Protein 4A02 (pdb70)

Nearest PDB structures (foldseek):
  4alr-assembly1_A  TM=9.970E-01  e=1.102E-35  Enterococcus faecalis
  5l2v-assembly2_B  TM=9.494E-01  e=3.443E-22  Listeria monocytogenes 10403S
  2xwx-assembly1_B  TM=9.403E-01  e=2.003E-19  Vibrio cholerae
  8gul-assembly1_B  TM=9.344E-01  e=1.783E-19  Vibrio campbellii ATCC BAA-1116
  2yox-assembly1_A  TM=9.113E-01  e=1.028E-18  Bacillus amyloliquefaciens

Foldseek 3Di:
DWAWPVVHFQLCCCAVNNPNNAPDQWCSNPCVQPLKDFPPQFDWLCQASSPDPRRNSSQQFDQPRTDAAEDAFFKDKIKMAHPDWAQFAKKWKKKFDPPDHRRGGDGCVRIDTWDIDGSVRDTDDRMDIDITGGDNVDAAWMWMWMWTGGDPDRMIHITIHIHGYD

CATH classification: 2.70.50.50

Organism: Enterococcus faecalis (strain ATCC 700802 / V583) (NCBI:txid226185)

Sequence (166 aa):
HGYVASPGSRAFFGSSAGGNLLNTNVGRAQWEEPQSIEAPKNTFITGKLASAGVSGFEPLDEQTATRWHKTNITTGPLDIITWNLTAQHRTASWDYYITKNGWNPNQPLDIKNFDKIASIDGKQEVPNKVVKQTINIPTDRKG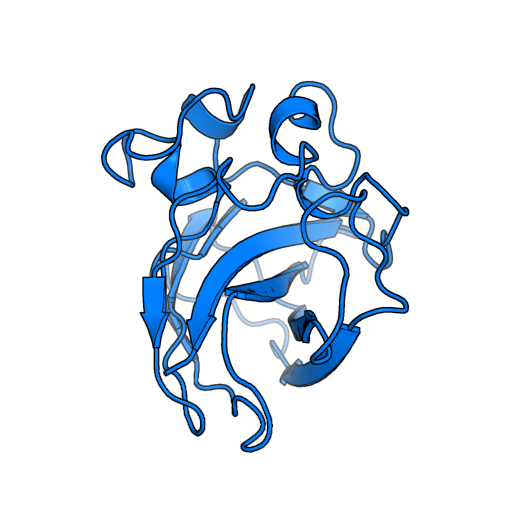YHVIYAVWGIGDTVNAFYQAIDVNIQ

InterPro domains:
  IPR004302 Cellulose/chitin-binding protein, N-terminal [PF03067] (29-191)
  IPR014756 Immunoglobulin E-set [SSF81296] (29-193)
  IPR051024 GlcNAc and Chitin Interaction and Degradation [PTHR34823] (9-193)

GO terms:
  GO:0005507 copper ion binding (F, IDA)
  GO:0008061 chitin binding (F, IDA)
  GO:0004497 monooxygenase activity (F, IDA)
  GO:0006032 chitin catabolic process (P, IDA)

Structure (mmCIF, N/CA/C/O backbone):
data_4A02
#
_entry.id   4A02
#
_cell.length_a   52.109
_cell.length_b   52.109
_cell.length_c   59.653
_cell.angle_alpha   90.00
_cell.angle_beta   90.00
_cell.angle_gamma   120.00
#
_symmetry.space_group_name_H-M   'P 32'
#
loop_
_entity.id
_entity.type
_entity.pdbx_description
1 polymer 'CHITIN BINDING PROTEIN'
2 water water
#
loop_
_atom_site.group_PDB
_atom_site.id
_atom_site.type_symbol
_atom_site.label_atom_id
_atom_site.label_alt_id
_atom_site.label_comp_id
_atom_site.label_asym_id
_atom_site.label_entity_id
_atom_site.label_seq_id
_atom_site.pdbx_PDB_ins_code
_atom_site.Cartn_x
_atom_site.Cartn_y
_atom_site.Cartn_z
_atom_site.occupancy
_atom_site.B_iso_or_equiv
_atom_site.auth_seq_id
_atom_site.auth_comp_id
_atom_site.auth_asym_id
_atom_site.auth_atom_id
_atom_site.pdbx_PDB_model_num
ATOM 1 N N . HIS A 1 1 ? -14.125 19.715 -13.355 1.00 13.97 29 HIS A N 1
ATOM 2 C CA . HIS A 1 1 ? -12.734 20.195 -13.305 1.00 12.19 29 HIS A CA 1
ATOM 3 C C . HIS A 1 1 ? -12.639 20.761 -11.930 1.00 8.52 29 HIS A C 1
ATOM 4 O O . HIS A 1 1 ? -13.653 21.077 -11.284 1.00 9.40 29 HIS A O 1
ATOM 11 N N . GLY A 1 2 ? -11.420 20.827 -11.364 1.00 7.46 30 GLY A N 1
ATOM 12 C CA . GLY A 1 2 ? -11.298 21.283 -10.017 1.00 8.05 30 GLY A CA 1
ATOM 13 C C . GLY A 1 2 ? -9.908 21.119 -9.481 1.00 6.45 30 GLY A C 1
ATOM 14 O O . GLY A 1 2 ? -9.006 20.635 -10.163 1.00 7.04 30 GLY A O 1
ATOM 15 N N . TYR A 1 3 ? -9.745 21.547 -8.227 1.00 6.56 31 TYR A N 1
ATOM 16 C CA . TYR A 1 3 ? -8.447 21.547 -7.586 1.00 6.32 31 TYR A CA 1
ATOM 17 C C . TYR A 1 3 ? -8.640 21.396 -6.083 1.00 5.94 31 TYR A C 1
ATOM 18 O O . TYR A 1 3 ? -9.747 21.594 -5.558 1.00 6.52 31 TYR A O 1
ATOM 27 N N . VAL A 1 4 ? -7.549 21.067 -5.379 1.00 5.98 32 VAL A N 1
ATOM 28 C CA . VAL A 1 4 ? -7.541 21.050 -3.935 1.00 5.82 32 VAL A CA 1
ATOM 29 C C . VAL A 1 4 ? -7.207 22.427 -3.417 1.00 5.78 32 VAL A C 1
ATOM 30 O O . VAL A 1 4 ? -6.167 23.000 -3.729 1.00 5.93 32 VAL A O 1
ATOM 34 N N . ALA A 1 5 ? -8.149 22.981 -2.626 1.00 6.01 33 ALA A N 1
ATOM 35 C CA . ALA A 1 5 ? -8.040 24.308 -2.085 1.00 6.15 33 ALA A CA 1
ATOM 36 C C . ALA A 1 5 ? -7.538 24.328 -0.638 1.00 5.89 33 ALA A C 1
ATOM 37 O O . ALA A 1 5 ? -7.023 25.358 -0.221 1.00 7.53 33 ALA A O 1
ATOM 39 N N . SER A 1 6 ? -7.652 23.238 0.094 1.00 5.84 34 SER A N 1
ATOM 40 C CA . SER A 1 6 ? -7.204 23.200 1.478 1.00 5.65 34 SER A CA 1
ATOM 41 C C . SER A 1 6 ? -6.710 21.831 1.832 1.00 5.64 34 SER A C 1
ATOM 42 O O . SER A 1 6 ? -7.485 20.861 1.712 1.00 6.46 34 SER A O 1
ATOM 45 N N . PRO A 1 7 ? -5.478 21.658 2.342 1.00 5.55 35 PRO A N 1
ATOM 46 C CA . PRO A 1 7 ? -4.375 22.631 2.184 1.00 5.38 35 PRO A CA 1
ATOM 47 C C . PRO A 1 7 ? -4.244 22.994 0.704 1.00 5.43 35 PRO A C 1
ATOM 48 O O . PRO A 1 7 ? -4.502 22.194 -0.182 1.00 6.79 35 PRO A O 1
ATOM 52 N N . GLY A 1 8 ? -3.866 24.256 0.421 1.00 5.42 36 GLY A N 1
ATOM 53 C CA . GLY A 1 8 ? -3.843 24.684 -0.944 1.00 5.56 36 GLY A CA 1
ATOM 54 C C . GLY A 1 8 ? -2.913 23.835 -1.793 1.00 5.18 36 GLY A C 1
ATOM 55 O O . GLY A 1 8 ? -1.761 23.590 -1.409 1.00 5.23 36 GLY A O 1
ATOM 56 N N . SER A 1 9 ? -3.372 23.420 -2.981 1.00 5.13 37 SER A N 1
ATOM 57 C CA . SER A 1 9 ? -2.492 22.645 -3.839 1.00 5.09 37 SER A CA 1
ATOM 58 C C . SER A 1 9 ? -1.437 23.534 -4.464 1.00 4.71 37 SER A C 1
ATOM 59 O O . SER A 1 9 ? -1.471 24.764 -4.435 1.00 5.14 37 SER A O 1
ATOM 62 N N . ARG A 1 10 ? -0.454 22.875 -5.085 1.00 4.89 38 ARG A N 1
ATOM 63 C CA . ARG A 1 10 ? 0.646 23.592 -5.714 1.00 4.79 38 ARG A CA 1
ATOM 64 C C . ARG A 1 10 ? 0.113 24.491 -6.829 1.00 4.89 38 ARG A C 1
ATOM 65 O O . ARG A 1 10 ? 0.482 25.665 -6.964 1.00 5.29 38 ARG A O 1
ATOM 73 N N . ALA A 1 11 ? -0.775 23.911 -7.650 1.00 5.07 39 ALA A N 1
ATOM 74 C CA . ALA A 1 11 ? -1.450 24.665 -8.710 1.00 5.17 39 ALA A CA 1
ATOM 75 C C . ALA A 1 11 ? -2.315 25.763 -8.144 1.00 5.24 39 ALA A C 1
ATOM 76 O O . ALA A 1 11 ? -2.299 26.914 -8.632 1.00 5.87 39 ALA A O 1
ATOM 78 N N . PHE A 1 12 ? -3.131 25.434 -7.132 1.00 5.42 40 PHE A N 1
ATOM 79 C CA . PHE A 1 12 ? -4.000 26.435 -6.507 1.00 5.81 40 PHE A CA 1
ATOM 80 C C . PHE A 1 12 ? -3.224 27.646 -6.057 1.00 5.25 40 PHE A C 1
ATOM 81 O O . PHE A 1 12 ? -3.572 28.793 -6.375 1.00 5.75 40 PHE A O 1
ATOM 89 N N . PHE A 1 13 ? -2.128 27.433 -5.301 1.00 5.44 41 PHE A N 1
ATOM 90 C CA . PHE A 1 13 ? -1.344 28.544 -4.787 1.00 5.44 41 PHE A CA 1
ATOM 91 C C . PHE A 1 13 ? -0.638 29.324 -5.890 1.00 5.63 41 PHE A C 1
ATOM 92 O O . PHE A 1 13 ? -0.239 30.465 -5.649 1.00 6.82 41 PHE A O 1
ATOM 100 N N . GLY A 1 14 ? -0.456 28.747 -7.074 1.00 5.68 42 GLY A N 1
ATOM 101 C CA . GLY A 1 14 ? 0.104 29.502 -8.183 1.00 5.85 42 GLY A CA 1
ATOM 102 C C . GLY A 1 14 ? -0.905 30.312 -8.970 1.00 6.22 42 GLY A C 1
ATOM 103 O O . GLY A 1 14 ? -0.492 30.984 -9.919 1.00 7.88 42 GLY A O 1
ATOM 104 N N . SER A 1 15 ? -2.170 30.243 -8.632 1.00 6.59 43 SER A N 1
ATOM 105 C CA . SER A 1 15 ? -3.250 30.882 -9.362 1.00 7.47 43 SER A CA 1
ATOM 106 C C . SER A 1 15 ? -3.837 32.013 -8.543 1.00 7.79 43 SER A C 1
ATOM 107 O O . SER A 1 15 ? -3.591 32.136 -7.346 1.00 7.75 43 SER A O 1
ATOM 110 N N . SER A 1 16 ? -4.716 32.800 -9.158 1.00 9.84 44 SER A N 1
ATOM 111 C CA . SER A 1 16 ? -5.408 33.848 -8.405 1.00 12.01 44 SER A CA 1
ATOM 112 C C . SER A 1 16 ? -6.285 33.229 -7.347 1.00 11.16 44 SER A C 1
ATOM 113 O O . SER A 1 16 ? -6.494 33.890 -6.309 1.00 13.25 44 SER A O 1
ATOM 116 N N . ALA A 1 17 ? -6.817 32.047 -7.537 1.00 11.50 45 ALA A N 1
ATOM 117 C CA . ALA A 1 17 ? -7.650 31.421 -6.513 1.00 12.07 45 ALA A CA 1
ATOM 118 C C . ALA A 1 17 ? -6.886 31.210 -5.221 1.00 10.30 45 ALA A C 1
ATOM 119 O O . ALA A 1 17 ? -7.491 31.179 -4.130 1.00 10.91 45 ALA A O 1
ATOM 121 N N . GLY A 1 18 ? -5.579 31.070 -5.323 1.00 9.90 46 GLY A N 1
ATOM 122 C CA . GLY A 1 18 ? -4.741 30.881 -4.200 1.00 9.86 46 GLY A CA 1
ATOM 123 C C . GLY A 1 18 ? -3.839 32.043 -3.849 1.00 9.57 46 GLY A C 1
ATOM 124 O O . GLY A 1 18 ? -2.890 31.899 -3.088 1.00 11.60 46 GLY A O 1
ATOM 125 N N . GLY A 1 19 ? -4.069 33.212 -4.393 1.00 9.48 47 GLY A N 1
ATOM 126 C CA . GLY A 1 19 ? -3.296 34.385 -4.090 1.00 10.27 47 GLY A CA 1
ATOM 127 C C . GLY A 1 19 ? -1.986 34.526 -4.774 1.00 9.07 47 GLY A C 1
ATOM 128 O O . GLY A 1 19 ? -1.195 35.376 -4.379 1.00 10.17 47 GLY A O 1
ATOM 129 N N . ASN A 1 20 ? -1.701 33.717 -5.816 1.00 8.10 48 ASN A N 1
ATOM 130 C CA . ASN A 1 20 ? -0.457 33.862 -6.544 1.00 8.00 48 ASN A CA 1
ATOM 131 C C . ASN A 1 20 ? 0.765 33.813 -5.633 1.00 7.81 48 ASN A C 1
ATOM 132 O O . ASN A 1 20 ? 1.744 34.538 -5.799 1.00 9.76 48 ASN A O 1
ATOM 137 N N . LEU A 1 21 ? 0.725 32.884 -4.662 1.00 8.25 49 LEU A N 1
ATOM 138 C CA A LEU A 1 21 ? 1.834 32.697 -3.754 0.50 9.30 49 LEU A CA 1
ATOM 139 C CA B LEU A 1 21 ? 1.770 32.604 -3.742 0.50 8.61 49 LEU A CA 1
ATOM 140 C C . LEU A 1 21 ? 2.939 31.867 -4.368 1.00 7.76 49 LEU A C 1
ATOM 141 O O . LEU A 1 21 ? 4.091 32.243 -4.268 1.00 9.99 49 LEU A O 1
ATOM 150 N N . ASN A 1 22 ? 2.633 30.733 -5.020 1.00 6.60 50 ASN A N 1
ATOM 151 C CA . ASN A 1 22 ? 3.651 30.024 -5.776 1.00 6.21 50 ASN A CA 1
ATOM 152 C C . ASN A 1 22 ? 3.946 30.786 -7.059 1.00 6.60 50 ASN A C 1
ATOM 153 O O . ASN A 1 22 ? 3.060 31.430 -7.624 1.00 8.52 50 ASN A O 1
ATOM 158 N N . THR A 1 23 ? 5.190 30.661 -7.512 1.00 6.54 51 THR A N 1
ATOM 159 C CA . THR A 1 23 ? 5.622 31.233 -8.774 1.00 6.55 51 THR A CA 1
ATOM 160 C C . THR A 1 23 ? 5.877 30.157 -9.812 1.00 6.09 51 THR A C 1
ATOM 161 O O . THR A 1 23 ? 6.152 28.993 -9.502 1.00 7.10 51 THR A O 1
ATOM 165 N N . ASN A 1 24 ? 5.779 30.579 -11.058 1.00 5.81 52 ASN A N 1
ATOM 166 C CA . ASN A 1 24 ? 6.037 29.751 -12.243 1.00 5.51 52 ASN A CA 1
ATOM 167 C C . ASN A 1 24 ? 5.446 28.358 -12.136 1.00 5.51 52 ASN A C 1
ATOM 168 O O . ASN A 1 24 ? 6.139 27.339 -12.019 1.00 5.96 52 ASN A O 1
ATOM 173 N N . VAL A 1 25 ? 4.113 28.292 -12.272 1.00 5.87 53 VAL A N 1
ATOM 174 C CA . VAL A 1 25 ? 3.377 27.047 -12.307 1.00 6.00 53 VAL A CA 1
ATOM 175 C C . VAL A 1 25 ? 2.819 26.786 -13.735 1.00 5.86 53 VAL A C 1
ATOM 176 O O . VAL A 1 25 ? 1.912 25.964 -13.930 1.00 6.10 53 VAL A O 1
ATOM 180 N N . GLY A 1 26 ? 3.395 27.435 -14.749 1.00 6.01 54 GLY A N 1
ATOM 181 C CA . GLY A 1 26 ? 2.910 27.266 -16.094 1.00 6.23 54 GLY A CA 1
ATOM 182 C C . GLY A 1 26 ? 1.447 27.617 -16.198 1.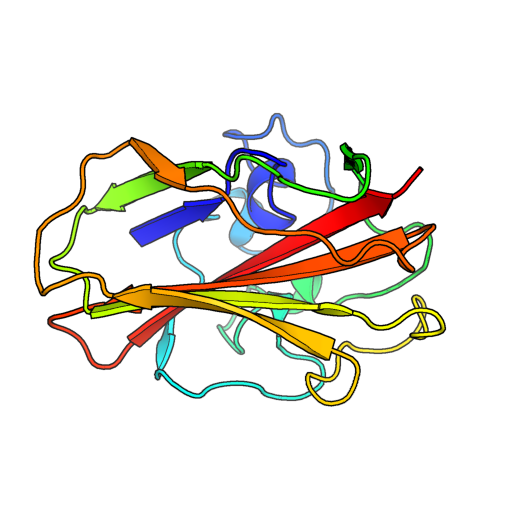00 5.81 54 GLY A C 1
ATOM 183 O O . GLY A 1 26 ? 0.963 28.576 -15.613 1.00 6.14 54 GLY A O 1
ATOM 184 N N . ARG A 1 27 ? 0.722 26.802 -16.982 1.00 6.20 55 ARG A N 1
ATOM 185 C CA . ARG A 1 27 ? -0.698 27.050 -17.225 1.00 6.42 55 ARG A CA 1
ATOM 186 C C . ARG A 1 27 ? -1.520 27.101 -15.955 1.00 6.14 55 ARG A C 1
ATOM 187 O O . ARG A 1 27 ? -2.604 27.680 -15.984 1.00 6.44 55 ARG A O 1
ATOM 195 N N . ALA A 1 28 ? -1.052 26.490 -14.860 1.00 5.85 56 ALA A N 1
ATOM 196 C CA . ALA A 1 28 ? -1.846 26.500 -13.633 1.00 5.85 56 ALA A CA 1
ATOM 197 C C . ALA A 1 28 ? -2.050 27.866 -13.053 1.00 5.81 56 ALA A C 1
ATOM 198 O O . ALA A 1 28 ? -2.909 28.050 -12.196 1.00 6.53 56 ALA A O 1
ATOM 200 N N . GLN A 1 29 ? -1.267 28.876 -13.503 1.00 5.50 57 GLN A N 1
ATOM 201 C CA . GLN A 1 29 ? -1.508 30.216 -13.011 1.00 5.66 57 GLN A CA 1
ATOM 202 C C . GLN A 1 29 ? -2.865 30.704 -13.430 1.00 6.10 57 GLN A C 1
ATOM 203 O O . GLN A 1 29 ? -3.490 31.517 -12.706 1.00 7.01 57 GLN A O 1
ATOM 209 N N . TRP A 1 30 ? -3.354 30.241 -14.575 1.00 5.96 58 TRP A N 1
ATOM 210 C CA . TRP A 1 30 ? -4.615 30.634 -15.142 1.00 6.67 58 TRP A CA 1
ATOM 211 C C . TRP A 1 30 ? -5.668 29.533 -15.089 1.00 6.73 58 TRP A C 1
ATOM 212 O O . TRP A 1 30 ? -6.864 29.864 -15.114 1.00 8.87 58 TRP A O 1
ATOM 223 N N . GLU A 1 31 ? -5.250 28.270 -15.055 1.00 6.44 59 GLU A N 1
ATOM 224 C CA A GLU A 1 31 ? -6.219 27.163 -15.107 0.50 7.01 59 GLU A CA 1
ATOM 225 C CA B GLU A 1 31 ? -6.046 27.067 -15.297 0.50 7.15 59 GLU A CA 1
ATOM 226 C C . GLU A 1 31 ? -5.754 26.041 -14.180 1.00 6.14 59 GLU A C 1
ATOM 227 O O . GLU A 1 31 ? -5.459 24.907 -14.553 1.00 6.82 59 GLU A O 1
ATOM 238 N N . PRO A 1 32 ? -5.770 26.344 -12.879 1.00 6.13 60 PRO A N 1
ATOM 239 C CA . PRO A 1 32 ? -5.385 25.333 -11.886 1.00 6.45 60 PRO A CA 1
ATOM 240 C C . PRO A 1 32 ? -6.325 24.123 -11.853 1.00 6.04 60 PRO A C 1
ATOM 241 O O . PRO A 1 32 ? -5.937 23.070 -11.332 1.00 6.81 60 PRO A O 1
ATOM 245 N N . GLN A 1 33 ? -7.528 24.297 -12.400 1.00 6.32 61 GLN A N 1
ATOM 246 C CA . GLN A 1 33 ? -8.555 23.273 -12.424 1.00 6.96 61 GLN A CA 1
ATOM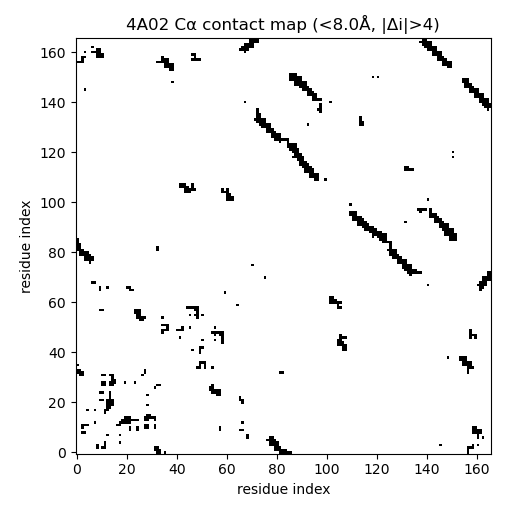 247 C C . GLN A 1 33 ? -8.396 22.255 -13.543 1.00 6.97 61 GLN A C 1
ATOM 248 O O . GLN A 1 33 ? -9.205 21.309 -13.629 1.00 8.50 61 GLN A O 1
ATOM 254 N N . SER A 1 34 ? -7.409 22.429 -14.428 1.00 6.69 62 SER A N 1
ATOM 255 C CA . SER A 1 34 ? -7.356 21.694 -15.692 1.00 7.22 62 SER A CA 1
ATOM 256 C C . SER A 1 34 ? -6.274 20.642 -15.783 1.00 6.91 62 SER A C 1
ATOM 257 O O . SER A 1 34 ? -5.836 20.295 -16.892 1.00 8.22 62 SER A O 1
ATOM 260 N N . ILE A 1 35 ? -5.856 20.080 -14.646 1.00 6.45 63 ILE A N 1
ATOM 261 C CA . ILE A 1 35 ? -4.791 19.096 -14.637 1.00 6.36 63 ILE A CA 1
ATOM 262 C C . ILE A 1 35 ? -5.435 17.699 -14.771 1.00 6.67 63 ILE A C 1
ATOM 263 O O . ILE A 1 35 ? -5.593 16.928 -13.834 1.00 7.78 63 ILE A O 1
ATOM 268 N N . GLU A 1 36 ? -5.839 17.428 -16.017 1.00 7.62 64 GLU A N 1
ATOM 269 C CA . GLU A 1 36 ? -6.696 16.319 -16.411 1.00 8.39 64 GLU A CA 1
ATOM 270 C C . GLU A 1 36 ? -5.880 15.302 -17.237 1.00 8.27 64 GLU A C 1
ATOM 271 O O . GLU A 1 36 ? -5.316 15.697 -18.273 1.00 9.65 64 GLU A O 1
ATOM 277 N N . ALA A 1 37 ? -5.887 14.038 -16.857 1.00 7.88 65 ALA A N 1
ATOM 278 C CA . ALA A 1 37 ? -5.195 12.993 -17.604 1.00 8.21 65 ALA A CA 1
ATOM 279 C C . ALA A 1 37 ? -5.924 11.705 -17.427 1.00 7.86 65 ALA A C 1
ATOM 280 O O . ALA A 1 37 ? -6.763 11.576 -16.508 1.00 7.93 65 ALA A O 1
ATOM 282 N N . PRO A 1 38 ? -5.641 10.682 -18.233 1.00 8.45 66 PRO A N 1
ATOM 283 C CA . PRO A 1 38 ? -6.325 9.414 -18.046 1.00 8.74 66 PRO A CA 1
ATOM 284 C C . PRO A 1 38 ? -6.139 8.890 -16.614 1.00 7.75 66 PRO A C 1
ATOM 285 O O . PRO A 1 38 ? -5.102 9.107 -15.991 1.00 8.13 66 PRO A O 1
ATOM 289 N N . LYS A 1 39 ? -7.112 8.146 -16.126 1.00 8.04 67 LYS A N 1
ATOM 290 C CA . LYS A 1 39 ? -6.893 7.385 -14.897 1.00 7.86 67 LYS A CA 1
ATOM 291 C C . LYS A 1 39 ? -5.654 6.522 -15.079 1.00 9.10 67 LYS A C 1
ATOM 292 O O . LYS A 1 39 ? -5.299 6.082 -16.153 1.00 10.35 67 LYS A O 1
ATOM 298 N N . ASN A 1 40 ? -4.995 6.275 -13.920 1.00 9.68 68 ASN A N 1
ATOM 299 C CA . ASN A 1 40 ? -3.788 5.465 -13.893 1.00 11.40 68 ASN A CA 1
ATOM 300 C C . ASN A 1 40 ? -2.628 6.075 -14.653 1.00 10.77 68 ASN A C 1
ATOM 301 O O . ASN A 1 40 ? -1.834 5.351 -15.227 1.00 15.66 68 ASN A O 1
ATOM 306 N N . THR A 1 41 ? -2.508 7.391 -14.604 1.00 9.14 69 THR A N 1
ATOM 307 C CA . THR A 1 41 ? -1.350 8.095 -15.128 1.00 9.14 69 THR A CA 1
ATOM 308 C C . THR A 1 41 ? -0.497 8.460 -13.935 1.00 8.49 69 THR A C 1
ATOM 309 O O . THR A 1 41 ? -0.908 9.285 -13.117 1.00 9.25 69 THR A O 1
ATOM 313 N N . PHE A 1 42 ? 0.677 7.843 -13.816 1.00 8.40 70 PHE A N 1
ATOM 314 C CA . PHE A 1 42 ? 1.594 8.108 -12.718 1.00 8.50 70 PHE A CA 1
ATOM 315 C C . PHE A 1 42 ? 3.026 8.126 -13.282 1.00 8.27 70 PHE A C 1
ATOM 316 O O . PHE A 1 42 ? 3.853 7.311 -12.903 1.00 10.18 70 PHE A O 1
ATOM 324 N N . ILE A 1 43 ? 3.292 9.077 -14.163 1.00 8.52 71 ILE A N 1
ATOM 325 C CA . ILE A 1 43 ? 4.534 9.103 -14.908 1.00 9.16 71 ILE A CA 1
ATOM 326 C C . ILE A 1 43 ? 5.603 9.820 -14.078 1.00 8.37 71 ILE A C 1
ATOM 327 O O . ILE A 1 43 ? 5.409 10.943 -13.623 1.00 8.47 71 ILE A O 1
ATOM 332 N N . THR A 1 44 ? 6.729 9.137 -13.882 1.00 9.14 72 THR A N 1
ATOM 333 C CA . THR A 1 44 ? 7.793 9.721 -13.072 1.00 9.29 72 THR A CA 1
ATOM 334 C C . THR A 1 44 ? 8.235 11.040 -13.655 1.00 8.57 72 THR A C 1
ATOM 335 O O . THR A 1 44 ? 8.440 11.193 -14.860 1.00 9.39 72 THR A O 1
ATOM 339 N N . GLY A 1 45 ? 8.326 12.050 -12.766 1.00 9.03 73 GLY A N 1
ATOM 340 C CA . GLY A 1 45 ? 8.667 13.379 -13.153 1.00 9.44 73 GLY A CA 1
ATOM 341 C C . GLY A 1 45 ? 7.577 14.194 -13.768 1.00 9.48 73 GLY A C 1
ATOM 342 O O . GLY A 1 45 ? 7.809 15.347 -14.145 1.00 11.20 73 GLY A O 1
ATOM 343 N N . LYS A 1 46 ? 6.388 13.604 -13.852 1.00 8.42 74 LYS A N 1
ATOM 344 C CA . LYS A 1 46 ? 5.241 14.236 -14.456 1.00 8.30 74 LYS A CA 1
ATOM 345 C C . LYS A 1 46 ? 3.999 14.067 -13.600 1.00 7.67 74 LYS A C 1
ATOM 346 O O . LYS A 1 46 ? 2.882 14.100 -14.079 1.00 8.35 74 LYS A O 1
ATOM 352 N N . LEU A 1 47 ? 4.196 13.865 -12.283 1.00 7.31 75 LEU A N 1
ATOM 353 C CA . LEU A 1 47 ? 3.018 13.720 -11.397 1.00 6.95 75 LEU A CA 1
ATOM 354 C C . LEU A 1 47 ? 2.319 15.051 -11.239 1.00 6.32 75 LEU A C 1
ATOM 355 O O . LEU A 1 47 ? 1.091 15.165 -11.364 1.00 6.62 75 LEU A O 1
ATOM 360 N N . ALA A 1 48 ? 3.051 16.116 -10.904 1.00 6.32 76 ALA A N 1
ATOM 361 C CA . ALA A 1 48 ? 2.379 17.395 -10.604 1.00 6.27 76 ALA A CA 1
ATOM 362 C C . ALA A 1 48 ? 1.679 17.979 -11.824 1.00 6.07 76 ALA A C 1
ATOM 363 O O . ALA A 1 48 ? 0.645 18.636 -11.673 1.00 6.50 76 ALA A O 1
ATOM 365 N N . SER A 1 49 ? 2.207 17.756 -13.039 1.00 6.33 77 SER A N 1
ATOM 366 C CA . SER A 1 49 ? 1.576 18.250 -14.232 1.00 6.58 77 SER A CA 1
ATOM 367 C C . SER A 1 49 ? 0.625 17.224 -14.906 1.00 6.76 77 SER A C 1
ATOM 368 O O . SER A 1 49 ? -0.046 17.592 -15.855 1.00 7.38 77 SER A O 1
ATOM 371 N N . ALA A 1 50 ? 0.657 15.995 -14.428 1.00 7.08 78 ALA A N 1
ATOM 372 C CA . ALA A 1 50 ? -0.054 14.853 -15.017 1.00 7.83 78 ALA A CA 1
ATOM 373 C C . ALA A 1 50 ? 0.275 14.678 -16.488 1.00 8.43 78 ALA A C 1
ATOM 374 O O . ALA A 1 50 ? -0.486 14.080 -17.230 1.00 10.34 78 ALA A O 1
ATOM 376 N N . GLY A 1 51 ? 1.426 15.135 -16.928 1.00 9.47 79 GLY A N 1
ATOM 377 C CA . GLY A 1 51 ? 1.830 15.082 -18.315 1.00 11.52 79 GLY A CA 1
ATOM 378 C C . GLY A 1 51 ? 1.114 16.042 -19.229 1.00 10.65 79 GLY A C 1
ATOM 379 O O . GLY A 1 51 ? 1.296 15.918 -20.448 1.00 13.41 79 GLY A O 1
ATOM 380 N N . VAL A 1 52 ? 0.339 16.968 -18.714 1.00 9.75 80 VAL A N 1
ATOM 381 C CA . VAL A 1 52 ? -0.464 17.862 -19.533 1.00 9.73 80 VAL A CA 1
ATOM 382 C C . VAL A 1 52 ? 0.451 18.963 -20.094 1.00 10.30 80 VAL A C 1
ATOM 383 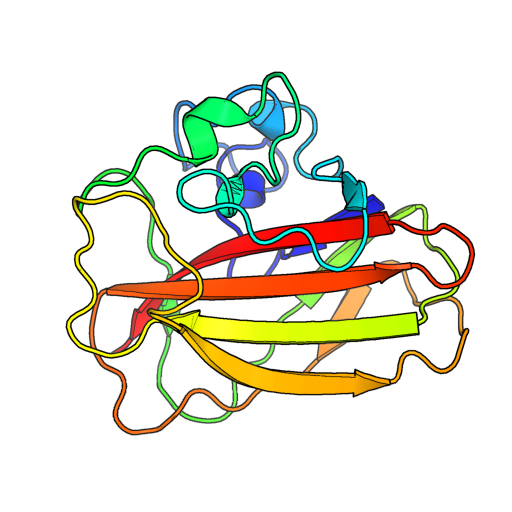O O . VAL A 1 52 ? 1.199 19.619 -19.361 1.00 10.05 80 VAL A O 1
ATOM 387 N N . SER A 1 53 ? 0.315 19.222 -21.400 1.00 11.43 81 SER A N 1
ATOM 388 C CA . SER A 1 53 ? 1.139 20.220 -22.035 1.00 11.56 81 SER A CA 1
ATOM 389 C C . SER A 1 53 ? 0.914 21.578 -21.412 1.00 10.25 81 SER A C 1
ATOM 390 O O . SER A 1 53 ? -0.215 22.014 -21.230 1.00 11.70 81 SER A O 1
ATOM 393 N N . GLY A 1 54 ? 2.014 22.276 -21.097 1.00 9.70 82 GLY A N 1
ATOM 394 C CA . GLY A 1 54 ? 1.972 23.581 -20.552 1.00 8.82 82 GLY A CA 1
ATOM 395 C C . GLY A 1 54 ? 1.980 23.672 -19.024 1.00 7.44 82 GLY A C 1
ATOM 396 O O . GLY A 1 54 ? 2.111 24.785 -18.491 1.00 7.75 82 GLY A O 1
ATOM 397 N N . PHE A 1 55 ? 1.819 22.524 -18.378 1.00 7.41 83 PHE A N 1
ATOM 398 C CA . PHE A 1 55 ? 1.872 22.457 -16.920 1.00 6.91 83 PHE A CA 1
ATOM 399 C C . PHE A 1 55 ? 3.215 21.953 -16.397 1.00 6.92 83 PHE A C 1
ATOM 400 O O . PHE A 1 55 ? 3.382 21.807 -15.199 1.00 7.17 83 PHE A O 1
ATOM 408 N N . GLU A 1 56 ? 4.193 21.746 -17.304 1.00 7.22 84 GLU A N 1
ATOM 409 C CA . GLU A 1 56 ? 5.475 21.186 -16.895 1.00 7.68 84 GLU A CA 1
ATOM 410 C C . GLU A 1 56 ? 6.187 21.976 -15.807 1.00 6.52 84 GLU A C 1
ATOM 411 O O . GLU A 1 56 ? 6.914 21.330 -15.040 1.00 7.01 84 GLU A O 1
ATOM 417 N N . PRO A 1 57 ? 6.072 23.297 -15.663 1.00 6.48 85 PRO A N 1
ATOM 418 C CA . PRO A 1 57 ? 6.792 23.958 -14.542 1.00 6.13 85 PRO A CA 1
ATOM 419 C C . PRO A 1 57 ? 6.401 23.391 -13.195 1.00 5.78 85 PRO A C 1
ATOM 420 O O . PRO A 1 57 ? 7.220 23.417 -12.259 1.00 6.27 85 PRO A O 1
ATOM 424 N N . LEU A 1 58 ? 5.178 22.874 -13.045 1.00 5.86 86 LEU A N 1
ATOM 425 C CA . LEU A 1 58 ? 4.774 22.232 -11.796 1.00 6.10 86 LEU A CA 1
ATOM 426 C C . LEU A 1 58 ? 5.648 21.045 -11.435 1.00 6.21 86 LEU A C 1
ATOM 427 O O . LEU A 1 58 ? 5.703 20.665 -10.265 1.00 6.68 86 LEU A O 1
ATOM 432 N N . ASP A 1 59 ? 6.273 20.387 -12.429 1.00 6.26 87 ASP A N 1
ATOM 433 C CA . ASP A 1 59 ? 7.088 19.237 -12.160 1.00 6.53 87 ASP A CA 1
ATOM 434 C C . ASP A 1 59 ? 8.456 19.604 -11.637 1.00 6.33 87 ASP A C 1
ATOM 435 O O . ASP A 1 59 ? 9.212 18.695 -11.234 1.00 7.75 87 ASP A O 1
ATOM 440 N N . GLU A 1 60 ? 8.808 20.872 -11.612 1.00 6.28 88 GLU A N 1
ATOM 441 C CA . GLU A 1 60 ? 10.076 21.260 -11.015 1.00 5.91 88 GLU A CA 1
ATOM 442 C C . GLU A 1 60 ? 10.040 20.866 -9.537 1.00 5.74 88 GLU A C 1
ATOM 443 O O . GLU A 1 60 ? 8.997 20.812 -8.905 1.00 6.11 88 GLU A O 1
ATOM 449 N N . GLN A 1 61 ? 11.222 20.556 -8.996 1.00 6.61 89 GLN A N 1
ATOM 450 C CA . GLN A 1 61 ? 11.271 20.010 -7.640 1.00 6.31 89 GLN A CA 1
ATOM 451 C C . GLN A 1 61 ? 12.616 20.343 -7.002 1.00 6.65 89 GLN A C 1
ATOM 452 O O . GLN A 1 61 ? 13.656 19.799 -7.381 1.00 7.38 89 GLN A O 1
ATOM 458 N N . THR A 1 62 ? 12.571 21.274 -6.058 1.00 6.62 90 THR A N 1
ATOM 459 C CA . THR A 1 62 ? 13.689 21.582 -5.182 1.00 7.25 90 THR A CA 1
ATOM 460 C C . THR A 1 62 ? 13.119 21.738 -3.786 1.00 7.30 90 THR A C 1
ATOM 461 O O . THR A 1 62 ? 11.915 21.910 -3.601 1.00 7.41 90 THR A O 1
ATOM 465 N N . ALA A 1 63 ? 14.012 21.760 -2.792 1.00 7.91 91 ALA A N 1
ATOM 466 C CA . ALA A 1 63 ? 13.549 21.935 -1.423 1.00 8.41 91 ALA A CA 1
ATOM 467 C C . ALA A 1 63 ? 12.937 23.285 -1.158 1.00 7.82 91 ALA A C 1
ATOM 468 O O . ALA A 1 63 ? 12.179 23.422 -0.173 1.00 9.19 91 ALA A O 1
ATOM 470 N N . THR A 1 64 ? 13.207 24.286 -1.938 1.00 7.97 92 THR A N 1
ATOM 471 C CA . THR A 1 64 ? 12.736 25.642 -1.731 1.00 8.45 92 THR A CA 1
ATOM 472 C C . THR A 1 64 ? 11.772 26.134 -2.822 1.00 7.65 92 THR A C 1
ATOM 473 O O . THR A 1 64 ? 11.305 27.275 -2.732 1.00 10.26 92 THR A O 1
ATOM 477 N N . ARG A 1 65 ? 11.440 25.327 -3.814 1.00 6.80 93 ARG A N 1
ATOM 478 C CA . ARG A 1 65 ? 10.683 25.795 -4.948 1.00 6.77 93 ARG A CA 1
ATOM 479 C C . ARG A 1 65 ? 9.254 26.212 -4.600 1.00 6.40 93 ARG A C 1
ATOM 480 O O . ARG A 1 65 ? 8.712 27.112 -5.230 1.00 8.45 93 ARG A O 1
ATOM 488 N N . TRP A 1 66 ? 8.620 25.485 -3.677 1.00 5.84 94 TRP A N 1
ATOM 489 C CA . TRP A 1 66 ? 7.192 25.555 -3.477 1.00 5.55 94 TRP A CA 1
ATOM 490 C C . TRP A 1 66 ? 6.844 25.931 -2.053 1.00 5.58 94 TRP A C 1
ATOM 491 O O . TRP A 1 66 ? 7.524 25.565 -1.088 1.00 6.48 94 TRP A O 1
ATOM 502 N N . HIS A 1 67 ? 5.707 26.642 -1.893 1.00 5.90 95 HIS A N 1
ATOM 503 C CA . HIS A 1 67 ? 5.193 26.974 -0.573 1.00 5.71 95 HIS A CA 1
ATOM 504 C C . HIS A 1 67 ? 4.563 25.727 0.073 1.00 5.76 95 HIS A C 1
ATOM 505 O O . HIS A 1 67 ? 3.823 24.990 -0.566 1.00 7.19 95 HIS A O 1
ATOM 512 N N . LYS A 1 68 ? 4.867 25.526 1.346 1.00 5.39 96 LYS A N 1
ATOM 513 C CA . LYS A 1 68 ? 4.512 24.289 2.040 1.00 5.40 96 LYS A CA 1
ATOM 514 C C . LYS A 1 68 ? 3.610 24.613 3.232 1.00 5.46 96 LYS A C 1
ATOM 515 O O . LYS A 1 68 ? 4.053 25.262 4.191 1.00 6.94 96 LYS A O 1
ATOM 521 N N . THR A 1 69 ? 2.362 24.172 3.203 1.00 5.31 97 THR A N 1
ATOM 522 C CA . THR A 1 69 ? 1.438 24.422 4.320 1.00 5.15 97 THR A CA 1
ATOM 523 C C . THR A 1 69 ? 1.838 23.579 5.515 1.00 5.16 97 THR A C 1
ATOM 524 O O . THR A 1 69 ? 1.998 22.362 5.403 1.00 5.53 97 THR A O 1
ATOM 528 N N . ASN A 1 70 ? 1.906 24.203 6.693 1.00 5.39 98 ASN A N 1
ATOM 529 C CA . ASN A 1 70 ? 2.150 23.451 7.918 1.00 5.67 98 ASN A CA 1
ATOM 530 C C . ASN A 1 70 ? 0.922 22.650 8.304 1.00 5.61 98 ASN A C 1
ATOM 531 O O . ASN A 1 70 ? -0.182 23.185 8.385 1.00 6.29 98 ASN A O 1
ATOM 536 N N . ILE A 1 71 ? 1.127 21.364 8.581 1.00 5.77 99 ILE A N 1
ATOM 537 C CA . ILE A 1 71 ? 0.084 20.474 9.073 1.00 5.99 99 ILE A CA 1
ATOM 538 C C . ILE A 1 71 ? 0.696 19.584 10.162 1.00 6.39 99 ILE A C 1
ATOM 539 O O . ILE A 1 71 ? 1.893 19.507 10.323 1.00 6.98 99 ILE A O 1
ATOM 544 N N . THR A 1 72 ? -0.188 18.882 10.878 1.00 7.30 100 THR A N 1
ATOM 545 C CA . THR A 1 72 ? 0.233 17.819 11.792 1.00 8.05 100 THR A CA 1
ATOM 546 C C . THR A 1 72 ? -0.076 16.477 11.160 1.00 7.97 100 THR A C 1
ATOM 547 O O . THR A 1 72 ? -0.684 16.375 10.088 1.00 9.41 100 THR A O 1
ATOM 551 N N . THR A 1 73 ? 0.370 15.396 11.807 1.00 8.01 101 THR A N 1
ATOM 552 C CA . THR A 1 73 ? -0.066 14.065 11.436 1.00 8.06 101 THR A CA 1
ATOM 553 C C . THR A 1 73 ? -1.468 13.823 11.972 1.00 8.06 101 THR A C 1
ATOM 554 O O . THR A 1 73 ? -2.097 14.681 12.623 1.00 9.37 101 THR A O 1
ATOM 558 N N . GLY A 1 74 ? -2.022 12.640 11.678 1.00 8.08 102 GLY A N 1
ATOM 559 C CA . GLY A 1 74 ? -3.371 12.336 12.053 1.00 8.57 102 GLY A CA 1
ATOM 560 C C . GLY A 1 74 ? -4.379 12.832 11.047 1.00 7.96 102 GLY A C 1
ATOM 561 O O . GLY A 1 74 ? -4.033 13.186 9.913 1.00 8.23 102 GLY A O 1
ATOM 562 N N . PRO A 1 75 ? -5.649 12.866 11.427 1.00 8.50 103 PRO A N 1
ATOM 563 C CA . PRO A 1 75 ? -6.692 13.265 10.487 1.00 8.73 103 PRO A CA 1
ATOM 564 C C . PRO A 1 75 ? -6.479 14.656 9.949 1.00 8.14 103 PRO A C 1
ATOM 565 O O . PRO A 1 75 ? -6.230 15.594 10.696 1.00 10.08 103 PRO A O 1
ATOM 569 N N . LEU A 1 76 ? -6.602 14.785 8.629 1.00 7.46 104 LEU A N 1
ATOM 570 C CA . LEU A 1 76 ? -6.449 16.053 7.913 1.00 7.09 104 LEU A CA 1
ATOM 571 C C . LEU A 1 76 ? -7.716 16.253 7.086 1.00 7.11 104 LEU A C 1
ATOM 572 O O . LEU A 1 76 ? -8.081 15.390 6.272 1.00 7.54 104 LEU A O 1
ATOM 577 N N . ASP A 1 77 ? -8.373 17.405 7.257 1.00 7.02 105 ASP A N 1
ATOM 578 C CA . ASP A 1 77 ? -9.493 17.760 6.420 1.00 7.03 105 ASP A CA 1
ATOM 579 C C . ASP A 1 77 ? -8.948 18.362 5.118 1.00 6.83 105 ASP A C 1
ATOM 580 O O . ASP A 1 77 ? -8.191 19.333 5.151 1.00 7.56 105 ASP A O 1
ATOM 585 N N A ILE A 1 78 ? -9.340 17.775 4.014 0.50 7.22 106 ILE A N 1
ATOM 586 N N B ILE A 1 78 ? -9.375 17.767 4.016 0.50 7.87 106 ILE A N 1
ATOM 587 C CA A ILE A 1 78 ? -8.815 18.181 2.699 0.50 6.48 106 ILE A CA 1
ATOM 588 C CA B ILE A 1 78 ? -9.141 18.145 2.651 0.50 8.00 106 ILE A CA 1
ATOM 589 C C A ILE A 1 78 ? -10.024 18.541 1.816 0.50 6.84 106 ILE A C 1
ATOM 590 C C B ILE A 1 78 ? -10.401 18.756 2.041 0.50 7.75 106 ILE A C 1
ATOM 591 O O A ILE A 1 78 ? -10.953 17.714 1.769 0.50 7.23 106 ILE A O 1
ATOM 592 O O B ILE A 1 78 ? -11.522 18.350 2.218 0.50 9.53 106 ILE A O 1
ATOM 601 N N . THR A 1 79 ? -10.088 19.784 1.253 1.00 7.55 107 THR A N 1
ATOM 602 C CA . THR A 1 79 ? -11.218 20.367 0.538 1.00 7.72 107 THR A CA 1
ATOM 603 C C . THR A 1 79 ? -10.876 20.593 -0.921 1.00 6.75 107 THR A C 1
ATOM 604 O O . THR A 1 79 ? -9.860 21.251 -1.213 1.00 7.05 107 THR A O 1
ATOM 608 N N . TRP A 1 80 ? -11.722 20.095 -1.796 1.00 6.83 108 TRP A N 1
ATOM 609 C CA . TRP A 1 80 ? -11.693 20.406 -3.217 1.00 6.82 108 TRP A CA 1
ATOM 610 C C . TRP A 1 80 ? -12.662 21.547 -3.531 1.00 6.67 108 TRP A C 1
ATOM 611 O O . TRP A 1 80 ? -13.718 21.670 -2.912 1.00 7.83 108 TRP A O 1
ATOM 622 N N . ASN A 1 81 ? -12.316 22.346 -4.543 1.00 6.93 109 ASN A N 1
ATOM 623 C CA . ASN A 1 81 ? -13.239 23.271 -5.157 1.00 7.51 109 ASN A CA 1
ATOM 624 C C . ASN A 1 81 ? -13.367 22.870 -6.621 1.00 8.02 109 ASN A C 1
ATOM 625 O O . ASN A 1 81 ? -12.357 22.748 -7.322 1.00 8.69 109 ASN A O 1
ATOM 630 N N . LEU A 1 82 ? -14.608 22.630 -7.048 1.00 9.12 110 LEU A N 1
ATOM 631 C CA . LEU A 1 82 ? -14.876 22.125 -8.391 1.00 9.31 110 LEU A CA 1
ATOM 632 C C . LEU A 1 82 ? -15.460 23.209 -9.227 1.00 10.92 110 LEU A C 1
ATOM 633 O O . LEU A 1 82 ? -16.445 23.829 -8.793 1.00 13.55 110 LEU A O 1
ATOM 638 N N . THR A 1 83 ? -14.869 23.396 -10.391 1.00 13.30 111 THR A N 1
ATOM 639 C CA . THR A 1 83 ? -15.340 24.358 -11.335 1.00 14.20 111 THR A CA 1
ATOM 640 C C . THR A 1 83 ? -16.398 23.710 -12.229 1.00 15.63 111 THR A C 1
ATOM 641 O O . THR A 1 83 ? -17.212 24.468 -12.756 1.00 18.10 111 THR A O 1
ATOM 645 N N . ALA A 1 84 ? -16.365 22.364 -12.447 1.00 13.93 112 ALA A N 1
ATOM 646 C CA . ALA A 1 84 ? -17.409 21.676 -13.151 1.00 16.36 112 ALA A CA 1
ATOM 647 C C . ALA A 1 84 ? -17.675 20.386 -12.353 1.00 15.47 112 ALA A C 1
ATOM 648 O O . ALA A 1 84 ? -16.777 19.555 -12.260 1.00 18.31 112 ALA A O 1
ATOM 650 N N . GLN A 1 85 ? -18.873 20.265 -11.835 1.00 15.34 113 GLN A N 1
ATOM 651 C CA . GLN A 1 85 ? -19.171 19.114 -10.980 1.00 16.26 113 GLN A CA 1
ATOM 652 C C . GLN A 1 85 ? -19.461 17.923 -11.941 1.00 18.17 113 GLN A C 1
ATOM 653 O O . GLN A 1 85 ? -20.265 18.052 -12.795 1.00 26.42 113 GLN A O 1
ATOM 659 N N . HIS A 1 86 ? -18.792 16.830 -11.831 1.00 17.83 114 HIS A N 1
ATOM 660 C CA . HIS A 1 86 ? -19.106 15.587 -12.541 1.00 16.29 114 HIS A CA 1
ATOM 661 C C . HIS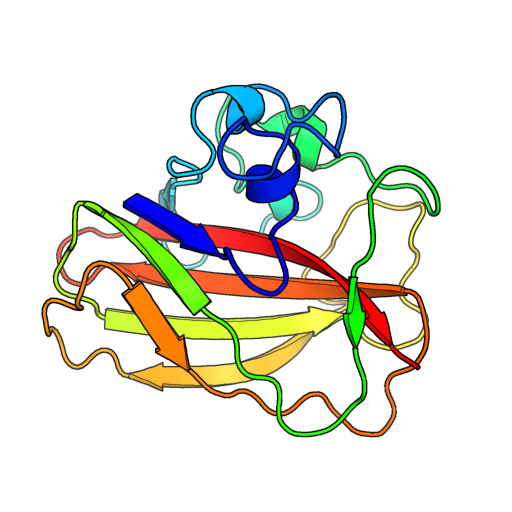 A 1 86 ? -19.439 14.486 -11.584 1.00 14.45 114 HIS A C 1
ATOM 662 O O . HIS A 1 86 ? -18.885 14.491 -10.507 1.00 15.36 114 HIS A O 1
ATOM 669 N N . ARG A 1 87 ? -20.284 13.576 -12.066 1.00 14.54 115 ARG A N 1
ATOM 670 C CA . ARG A 1 87 ? -20.433 12.299 -11.375 1.00 15.75 115 ARG A CA 1
ATOM 671 C C . ARG A 1 87 ? -19.016 11.786 -11.123 1.00 12.62 115 ARG A C 1
ATOM 672 O O . ARG A 1 87 ? -18.178 11.912 -12.024 1.00 13.03 115 ARG A O 1
ATOM 680 N N . THR A 1 88 ? -18.831 11.267 -9.925 1.00 12.34 116 THR A N 1
ATOM 681 C CA . THR A 1 88 ? -17.511 10.891 -9.455 1.00 10.81 116 THR A CA 1
ATOM 682 C C . THR A 1 88 ? -17.383 9.389 -9.185 1.00 9.96 116 THR A C 1
ATOM 683 O O . THR A 1 88 ? -18.229 8.801 -8.511 1.00 12.10 116 THR A O 1
ATOM 687 N N . ALA A 1 89 ? -16.300 8.798 -9.678 1.00 9.23 117 ALA A N 1
ATOM 688 C CA . ALA A 1 89 ? -15.952 7.406 -9.385 1.00 9.50 117 ALA A CA 1
ATOM 689 C C . ALA A 1 89 ? -15.201 7.272 -8.071 1.00 9.53 117 ALA A C 1
ATOM 690 O O . ALA A 1 89 ? -15.494 6.341 -7.307 1.00 11.75 117 ALA A O 1
ATOM 692 N N . SER A 1 90 ? -14.232 8.127 -7.780 1.00 9.07 118 SER A N 1
ATOM 693 C CA . SER A 1 90 ? -13.297 7.879 -6.737 1.00 9.00 118 SER A CA 1
ATOM 694 C C . SER A 1 90 ? -12.520 9.092 -6.368 1.00 7.98 118 SER A C 1
ATOM 695 O O . SER A 1 90 ? -12.364 10.027 -7.137 1.00 8.07 118 SER A O 1
ATOM 698 N N . TRP A 1 91 ? -11.956 9.046 -5.144 1.00 8.01 119 TRP A N 1
ATOM 699 C CA . TRP A 1 91 ? -10.988 10.043 -4.647 1.00 7.64 119 TRP A CA 1
ATOM 700 C C . TRP A 1 91 ? -9.881 9.236 -4.013 1.00 8.23 119 TRP A C 1
ATOM 701 O O . TRP A 1 91 ? -10.120 8.453 -3.080 1.00 11.56 119 TRP A O 1
ATOM 712 N N . ASP A 1 92 ? -8.641 9.408 -4.480 1.00 6.90 120 ASP A N 1
ATOM 713 C CA . ASP A 1 92 ? -7.499 8.681 -3.951 1.00 7.10 120 ASP A CA 1
ATOM 714 C C . ASP A 1 92 ? -6.443 9.648 -3.462 1.00 6.37 120 ASP A C 1
ATOM 715 O O . ASP A 1 92 ? -6.246 10.708 -4.049 1.00 7.49 120 ASP A O 1
ATOM 720 N N . TYR A 1 93 ? -5.742 9.258 -2.393 1.00 6.43 121 TYR A N 1
ATOM 721 C CA . TYR A 1 93 ? -4.721 10.102 -1.796 1.00 6.30 121 TYR A CA 1
ATOM 722 C C . TYR A 1 93 ? -3.491 9.294 -1.478 1.00 6.10 121 TYR A C 1
ATOM 723 O O . TYR A 1 93 ? -3.580 8.184 -0.930 1.00 7.25 121 TYR A O 1
ATOM 732 N N . TYR A 1 94 ? -2.337 9.889 -1.785 1.00 6.17 122 TYR A N 1
ATOM 733 C CA . TYR A 1 94 ? -1.010 9.341 -1.553 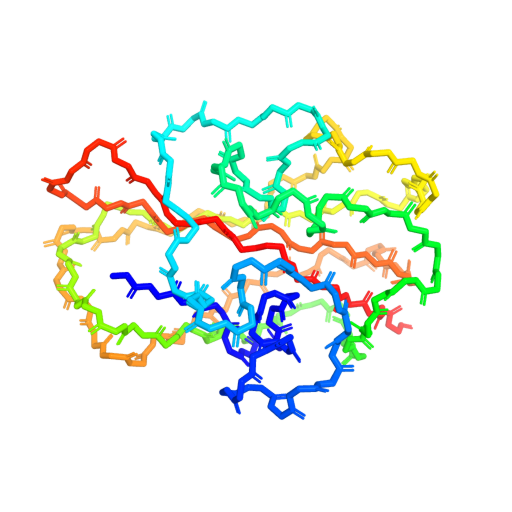1.00 6.11 122 TYR A CA 1
ATOM 734 C C . TYR A 1 94 ? -0.168 10.354 -0.826 1.00 6.07 122 TYR A C 1
ATOM 735 O O . TYR A 1 94 ? -0.422 11.563 -0.971 1.00 6.42 122 TYR A O 1
ATOM 744 N N . ILE A 1 95 ? 0.887 9.935 -0.118 1.00 6.22 123 ILE A N 1
ATOM 745 C CA . ILE A 1 95 ? 1.808 10.863 0.468 1.00 5.98 123 ILE A CA 1
ATOM 746 C C . ILE A 1 95 ? 3.224 10.295 0.379 1.00 6.13 123 ILE A C 1
ATOM 747 O O . ILE A 1 95 ? 3.439 9.082 0.570 1.00 6.98 123 ILE A O 1
ATOM 752 N N . THR A 1 96 ? 4.195 11.154 0.123 1.00 5.98 124 THR A N 1
ATOM 753 C CA . THR A 1 96 ? 5.578 10.763 0.118 1.00 6.45 124 THR A CA 1
ATOM 754 C C . THR A 1 96 ? 5.977 10.096 1.422 1.00 6.36 124 THR A C 1
ATOM 755 O O . THR A 1 96 ? 5.476 10.439 2.497 1.00 6.71 124 THR A O 1
ATOM 759 N N . LYS A 1 97 ? 6.908 9.155 1.321 1.00 6.71 125 LYS A N 1
ATOM 760 C CA . LYS A 1 97 ? 7.571 8.530 2.454 1.00 6.65 125 LYS A CA 1
ATOM 761 C C . LYS A 1 97 ? 8.615 9.463 3.030 1.00 6.43 125 LYS A C 1
ATOM 762 O O . LYS A 1 97 ? 9.285 10.210 2.309 1.00 6.61 125 LYS A O 1
ATOM 768 N N . ASN A 1 98 ? 8.838 9.358 4.360 1.00 6.41 126 ASN A N 1
ATOM 769 C CA . ASN A 1 98 ? 9.992 10.047 4.926 1.00 6.72 126 ASN A CA 1
ATOM 770 C C . ASN A 1 98 ? 11.243 9.647 4.167 1.00 6.61 126 ASN A C 1
ATOM 771 O O . ASN A 1 98 ? 11.461 8.467 3.862 1.00 7.25 126 ASN A O 1
ATOM 776 N N . GLY A 1 99 ? 12.089 10.633 3.880 1.00 7.18 127 GLY A N 1
ATOM 777 C CA . GLY A 1 99 ? 13.356 10.406 3.183 1.00 8.27 127 GLY A CA 1
ATOM 778 C C . GLY A 1 99 ? 13.310 10.530 1.701 1.00 7.66 127 GLY A C 1
ATOM 779 O O . GLY A 1 99 ? 14.345 10.405 1.049 1.00 9.07 127 GLY A O 1
ATOM 780 N N . TRP A 1 100 ? 12.133 10.785 1.107 1.00 7.67 128 TRP A N 1
ATOM 781 C CA . TRP A 1 100 ? 12.052 11.124 -0.277 1.00 7.31 128 TRP A CA 1
ATOM 782 C C . TRP A 1 100 ? 12.934 12.345 -0.556 1.00 7.06 128 TRP A C 1
ATOM 783 O O . TRP A 1 100 ? 13.183 13.172 0.308 1.00 8.31 128 TRP A O 1
ATOM 794 N N . ASN A 1 101 ? 13.386 12.452 -1.808 1.00 7.62 129 ASN A N 1
ATOM 795 C CA . ASN A 1 101 ? 14.380 13.480 -2.136 1.00 7.65 129 ASN A CA 1
ATOM 796 C C . ASN A 1 101 ? 13.674 14.720 -2.712 1.00 7.22 129 ASN A C 1
ATOM 797 O O . ASN A 1 101 ? 13.132 14.654 -3.830 1.00 7.64 129 ASN A O 1
ATOM 802 N N . PRO A 1 102 ? 13.659 15.834 -1.989 1.00 7.12 130 PRO A N 1
ATOM 803 C CA . PRO A 1 102 ? 12.913 16.994 -2.425 1.00 7.23 130 PRO A CA 1
ATOM 804 C C . PRO A 1 102 ? 13.576 17.774 -3.538 1.00 7.00 130 PRO A C 1
ATOM 805 O O . PRO A 1 102 ? 13.031 18.780 -3.990 1.00 7.67 130 PRO A O 1
ATOM 809 N N . ASN A 1 103 ? 14.762 17.329 -3.988 1.00 7.50 131 ASN A N 1
ATOM 810 C CA . ASN A 1 103 ? 15.503 17.899 -5.081 1.00 7.82 131 ASN A CA 1
ATOM 811 C C . ASN A 1 103 ? 15.542 17.029 -6.324 1.00 8.26 131 ASN A C 1
ATOM 812 O O . ASN A 1 103 ? 16.346 17.300 -7.220 1.00 10.37 131 ASN A O 1
ATOM 817 N N . GLN A 1 104 ? 14.680 16.032 -6.419 1.00 8.15 132 GLN A N 1
ATOM 818 C CA . GLN A 1 104 ? 14.633 15.156 -7.546 1.00 8.65 132 GLN A CA 1
ATOM 819 C C . GLN A 1 104 ? 13.181 15.029 -8.035 1.00 8.00 132 GLN A C 1
ATOM 820 O O . GLN A 1 104 ? 12.242 15.226 -7.255 1.00 8.11 132 GLN A O 1
ATOM 826 N N . PRO A 1 105 ? 12.988 14.645 -9.288 1.00 9.20 133 PRO A N 1
ATOM 827 C CA . PRO A 1 105 ? 11.630 14.526 -9.816 1.00 9.33 133 PRO A CA 1
ATOM 828 C C . PRO A 1 105 ? 10.792 13.534 -8.991 1.00 8.38 133 PRO A C 1
ATOM 829 O O . PRO A 1 105 ? 11.263 12.502 -8.503 1.00 9.68 133 PRO A O 1
ATOM 833 N N . LEU A 1 106 ? 9.495 13.829 -8.890 1.00 7.83 134 LEU A N 1
ATOM 834 C CA . LEU A 1 106 ? 8.573 13.001 -8.156 1.00 7.22 134 LEU A CA 1
ATOM 835 C C . LEU A 1 106 ? 8.341 11.667 -8.847 1.00 7.70 134 LEU A C 1
ATOM 836 O O . LEU A 1 106 ? 8.101 11.583 -10.024 1.00 9.43 134 LEU A O 1
ATOM 841 N N . ASP A 1 107 ? 8.330 10.592 -8.046 1.00 7.88 135 ASP A N 1
ATOM 842 C CA . ASP A 1 107 ? 8.128 9.239 -8.505 1.00 8.16 135 ASP A CA 1
ATOM 843 C C . ASP A 1 107 ? 7.133 8.583 -7.558 1.00 7.56 135 ASP A C 1
ATOM 844 O O . ASP A 1 107 ? 7.341 8.606 -6.356 1.00 7.94 135 ASP A O 1
ATOM 849 N N . ILE A 1 108 ? 6.034 8.036 -8.086 1.00 8.12 136 ILE A N 1
ATOM 850 C CA . ILE A 1 108 ? 4.995 7.465 -7.239 1.00 8.12 136 ILE A CA 1
ATOM 851 C C . ILE A 1 108 ? 5.515 6.319 -6.380 1.00 8.29 136 ILE A C 1
ATOM 852 O O . ILE A 1 108 ? 4.908 6.044 -5.337 1.00 8.75 136 ILE A O 1
ATOM 857 N N . LYS A 1 109 ? 6.598 5.674 -6.760 1.00 8.97 137 LYS A N 1
ATOM 858 C CA . LYS A 1 109 ? 7.132 4.597 -5.922 1.00 10.42 137 LYS A CA 1
ATOM 859 C C . LYS A 1 109 ? 7.561 5.119 -4.567 1.00 9.14 137 LYS A C 1
ATOM 860 O O . LYS A 1 109 ? 7.700 4.341 -3.621 1.00 10.75 137 LYS A O 1
ATOM 866 N N . ASN A 1 110 ? 7.828 6.428 -4.460 1.00 7.98 138 ASN A N 1
ATOM 867 C CA . ASN A 1 110 ? 8.263 7.060 -3.223 1.00 7.98 138 ASN A CA 1
ATOM 868 C C . ASN A 1 110 ? 7.115 7.515 -2.335 1.00 7.71 138 ASN A C 1
ATOM 869 O O . ASN A 1 110 ? 7.367 8.221 -1.348 1.00 9.14 138 ASN A O 1
ATOM 874 N N . PHE A 1 111 ? 5.899 7.112 -2.667 1.00 7.94 139 PHE A N 1
ATOM 875 C CA . PHE A 1 111 ? 4.674 7.452 -1.959 1.00 7.63 139 PHE A CA 1
ATOM 876 C C . PHE A 1 111 ? 4.027 6.190 -1.396 1.00 8.06 139 PHE A C 1
ATOM 877 O O . PHE A 1 111 ? 4.145 5.114 -1.989 1.00 10.26 139 PHE A O 1
ATOM 885 N N . ASP A 1 112 ? 3.270 6.382 -0.325 1.00 7.88 140 ASP A N 1
ATOM 886 C CA . ASP A 1 112 ? 2.305 5.401 0.165 1.00 8.22 140 ASP A CA 1
ATOM 887 C C . ASP A 1 112 ? 0.909 5.891 -0.165 1.00 7.44 140 ASP A C 1
ATOM 888 O O . ASP A 1 112 ? 0.603 7.076 -0.013 1.00 8.33 140 ASP A O 1
ATOM 893 N N . LYS A 1 113 ? 0.021 4.963 -0.507 1.00 7.94 141 LYS A N 1
ATOM 894 C CA . LYS A 1 113 ? -1.392 5.271 -0.622 1.00 7.92 141 LYS A CA 1
ATOM 895 C C . LYS A 1 113 ? -2.030 5.323 0.749 1.00 8.28 141 LYS A C 1
ATOM 896 O O . LYS A 1 113 ? -1.812 4.396 1.549 1.00 10.43 141 LYS A O 1
ATOM 902 N N . ILE A 1 114 ? -2.746 6.382 1.047 1.00 7.70 142 ILE A N 1
ATOM 903 C CA . ILE A 1 114 ? -3.319 6.592 2.380 1.00 7.94 142 ILE A CA 1
ATOM 904 C C . ILE A 1 114 ? -4.829 6.682 2.408 1.00 8.61 142 ILE A C 1
ATOM 905 O O . ILE A 1 114 ? -5.404 6.557 3.535 1.00 10.15 142 ILE A O 1
ATOM 910 N N . ALA A 1 115 ? -5.520 6.860 1.317 1.00 8.36 143 ALA A N 1
ATOM 911 C CA . ALA A 1 115 ? -6.985 6.857 1.313 1.00 9.16 143 ALA A CA 1
ATOM 912 C C . ALA A 1 115 ? -7.513 6.554 -0.062 1.00 9.26 143 ALA A C 1
ATOM 913 O O . ALA A 1 115 ? -6.910 6.924 -1.069 1.00 9.09 143 ALA A O 1
ATOM 915 N N . SER A 1 116 ? -8.663 5.906 -0.069 1.00 11.05 144 SER A N 1
ATOM 916 C CA . SER A 1 116 ? -9.433 5.669 -1.292 1.00 12.66 144 SER A CA 1
ATOM 917 C C . SER A 1 116 ? -10.908 5.793 -0.906 1.00 13.49 144 SER A C 1
ATOM 918 O O . SER A 1 116 ? -11.408 4.994 -0.088 1.00 20.25 144 SER A O 1
ATOM 921 N N . ILE A 1 117 ? -11.588 6.735 -1.456 1.00 13.08 145 ILE A N 1
ATOM 922 C CA . ILE A 1 117 ? -12.976 7.033 -1.130 1.00 13.66 145 ILE A CA 1
ATOM 923 C C . ILE A 1 117 ? -13.814 6.830 -2.391 1.00 15.40 145 ILE A C 1
ATOM 924 O O . ILE A 1 117 ? -13.563 7.371 -3.448 1.00 16.11 145 ILE A O 1
ATOM 929 N N . ASP A 1 118 ? -14.882 5.994 -2.216 1.00 16.67 146 ASP A N 1
ATOM 930 C CA . ASP A 1 118 ? -15.763 5.691 -3.342 1.00 16.41 146 ASP A CA 1
ATOM 931 C C . ASP A 1 118 ? -16.610 6.911 -3.635 1.00 16.30 146 ASP A C 1
ATOM 932 O O . ASP A 1 118 ? -17.235 7.455 -2.708 1.00 22.17 146 ASP A O 1
ATOM 937 N N . GLY A 1 119 ? -16.672 7.329 -4.867 1.00 14.72 147 GLY A N 1
ATOM 938 C CA . GLY A 1 119 ? -17.516 8.399 -5.254 1.00 15.38 147 GLY A CA 1
ATOM 939 C C . GLY A 1 119 ? -18.965 8.080 -5.497 1.00 16.06 147 GLY A C 1
ATOM 940 O O . GLY A 1 119 ? -19.837 8.934 -5.533 1.00 19.52 147 GLY A O 1
ATOM 941 N N . LYS A 1 120 ? -19.241 6.791 -5.686 1.00 17.73 148 LYS A N 1
ATOM 942 C CA . LYS A 1 120 ? -20.609 6.223 -5.859 1.00 18.91 148 LYS A CA 1
ATOM 943 C C . LYS A 1 120 ? -21.360 6.796 -7.045 1.00 17.63 148 LYS A C 1
ATOM 944 O O . LYS A 1 120 ? -22.588 6.741 -7.097 1.00 21.69 148 LYS A O 1
ATOM 950 N N . GLN A 1 121 ? -20.631 7.316 -8.023 1.00 15.01 149 GLN A N 1
ATOM 951 C CA . GLN A 1 121 ? -21.254 7.900 -9.222 1.00 15.60 149 GLN A CA 1
ATOM 952 C C . GLN A 1 121 ? -22.196 9.023 -8.873 1.00 19.17 149 GLN A C 1
ATOM 953 O O . GLN A 1 121 ? -23.210 9.343 -9.492 1.00 34.20 149 GLN A O 1
ATOM 959 N N . GLU A 1 122 ? -21.895 9.664 -7.749 1.00 20.03 150 GLU A N 1
ATOM 960 C CA . GLU A 1 122 ? -22.748 10.802 -7.448 1.00 22.21 150 GLU A CA 1
ATOM 961 C C . GLU A 1 122 ? -22.109 12.112 -7.925 1.00 16.57 150 GLU A C 1
ATOM 962 O O . GLU A 1 122 ? -20.867 12.231 -8.074 1.00 15.97 150 GLU A O 1
ATOM 968 N N . VAL A 1 123 ? -22.909 13.130 -8.094 1.00 23.04 151 VAL A N 1
ATOM 969 C CA . VAL A 1 123 ? -22.450 14.446 -8.450 1.00 18.15 151 VAL A CA 1
ATOM 970 C C . VAL A 1 123 ? -22.129 15.227 -7.165 1.00 17.33 151 VAL A C 1
ATOM 971 O O . VAL A 1 123 ? -22.994 15.485 -6.335 1.00 23.11 151 VAL A O 1
ATOM 975 N N . PRO A 1 124 ? -20.902 15.572 -6.967 1.00 16.17 152 PRO A N 1
ATOM 976 C CA . PRO A 1 124 ? -20.528 16.246 -5.719 1.00 15.95 152 PRO A CA 1
ATOM 977 C C . PRO A 1 124 ? -20.947 17.701 -5.754 1.00 14.15 152 PRO A C 1
ATOM 978 O O . PRO A 1 124 ? -21.198 18.244 -6.847 1.00 16.64 152 PRO A O 1
ATOM 982 N N . ASN A 1 125 ? -20.981 18.301 -4.565 1.00 14.39 153 ASN A N 1
ATOM 983 C CA . ASN A 1 125 ? -21.131 19.756 -4.468 1.00 14.02 153 ASN A CA 1
ATOM 984 C C . ASN A 1 125 ? -19.877 20.449 -5.018 1.00 12.00 153 ASN A C 1
ATOM 985 O O . ASN A 1 125 ? -18.829 19.835 -5.177 1.00 12.94 153 ASN A O 1
ATOM 990 N N . LYS A 1 126 ? -19.950 21.756 -5.202 1.00 11.94 154 LYS A N 1
ATOM 991 C CA . LYS A 1 126 ? -18.826 22.521 -5.672 1.00 11.66 154 LYS A CA 1
ATOM 992 C C . LYS A 1 126 ? -17.703 22.571 -4.631 1.00 10.08 154 LYS A C 1
ATOM 993 O O . LYS A 1 126 ? -16.579 22.797 -5.024 1.00 11.98 154 LYS A O 1
ATOM 999 N N . VAL A 1 127 ? -18.013 22.428 -3.369 1.00 9.61 155 VAL A N 1
ATOM 1000 C CA . VAL A 1 127 ? -17.050 22.311 -2.310 1.00 9.59 155 VAL A CA 1
ATOM 1001 C C . VAL A 1 127 ? -17.161 20.899 -1.709 1.00 10.11 155 VAL A C 1
ATOM 1002 O O . VAL A 1 127 ? -18.238 20.497 -1.258 1.00 12.80 155 VAL A O 1
ATOM 1006 N N . VAL A 1 128 ? -16.081 20.126 -1.761 1.00 9.37 156 VAL A N 1
ATOM 1007 C CA . VAL A 1 128 ? -16.074 18.756 -1.284 1.00 10.01 156 VAL A CA 1
ATOM 1008 C C . VAL A 1 128 ? -15.040 18.629 -0.169 1.00 8.28 156 VAL A C 1
ATOM 1009 O O . VAL A 1 128 ? -13.881 18.873 -0.400 1.00 10.86 156 VAL A O 1
ATOM 1013 N N . LYS A 1 129 ? -15.479 18.277 0.997 1.00 10.91 157 LYS A N 1
ATOM 1014 C CA . LYS A 1 129 ? -14.606 18.166 2.204 1.00 11.95 157 LYS A CA 1
ATOM 1015 C C . LYS A 1 129 ? -14.527 16.694 2.575 1.00 9.93 157 LYS A C 1
ATOM 1016 O O . LYS A 1 129 ? -15.554 16.018 2.733 1.00 13.36 157 LYS A O 1
ATOM 1022 N N . GLN A 1 130 ? -13.310 16.196 2.708 1.00 8.98 158 GLN A N 1
ATOM 1023 C CA . GLN A 1 130 ? -13.005 14.820 3.073 1.00 9.08 158 GLN A CA 1
ATOM 1024 C C . GLN A 1 130 ? -11.972 14.825 4.142 1.00 8.66 158 GLN A C 1
ATOM 1025 O O . GLN A 1 130 ? -11.345 15.835 4.394 1.00 13.06 158 GLN A O 1
ATOM 1031 N N . THR A 1 131 ? -11.810 13.705 4.845 1.00 9.00 159 THR A N 1
ATOM 1032 C CA . THR A 1 131 ? -10.810 13.579 5.860 1.00 8.67 159 THR A CA 1
ATOM 1033 C C . THR A 1 131 ? -9.913 12.390 5.567 1.00 9.17 159 THR A C 1
ATOM 1034 O O . THR A 1 131 ? -10.453 11.311 5.323 1.00 12.54 159 THR A O 1
ATOM 1038 N N . ILE A 1 132 ? -8.613 12.591 5.576 1.00 8.24 160 ILE A N 1
ATOM 1039 C CA . ILE A 1 132 ? -7.638 11.534 5.345 1.00 8.52 160 ILE A CA 1
ATOM 1040 C C . ILE A 1 132 ? -6.692 11.446 6.521 1.00 8.17 160 ILE A C 1
ATOM 1041 O O . ILE A 1 132 ? -6.442 12.425 7.227 1.00 10.02 160 ILE A O 1
ATOM 1046 N N . ASN A 1 133 ? -6.100 10.282 6.744 1.00 8.63 161 ASN A N 1
ATOM 1047 C CA . ASN A 1 133 ? -5.202 10.068 7.854 1.00 8.31 161 ASN A CA 1
ATOM 1048 C C . ASN A 1 133 ? -3.773 10.206 7.424 1.00 7.77 161 ASN A C 1
ATOM 1049 O O . ASN A 1 133 ? -3.235 9.391 6.673 1.00 9.25 161 ASN A O 1
ATOM 1054 N N . ILE A 1 134 ? -3.089 11.250 7.907 1.00 7.44 162 ILE A N 1
ATOM 1055 C CA . ILE A 1 134 ? -1.6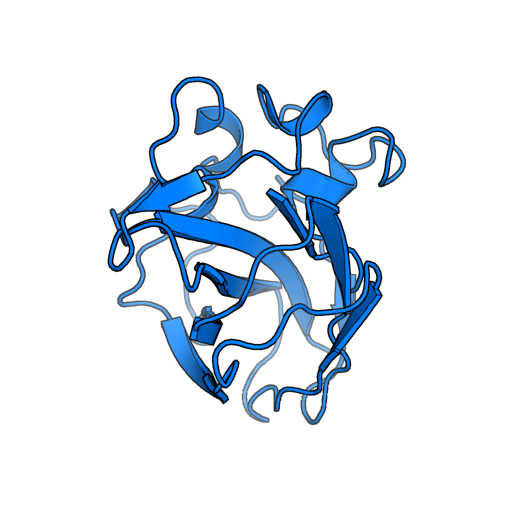79 11.434 7.664 1.00 7.63 162 ILE A CA 1
ATOM 1056 C C . ILE A 1 134 ? -0.916 10.501 8.586 1.00 7.54 162 ILE A C 1
ATOM 1057 O O . ILE A 1 134 ? -1.066 10.599 9.818 1.00 8.01 162 ILE A O 1
ATOM 1062 N N . PRO A 1 135 ? -0.088 9.586 8.065 1.00 8.07 163 PRO A N 1
ATOM 1063 C CA . PRO A 1 135 ? 0.592 8.618 8.955 1.00 8.47 163 PRO A CA 1
ATOM 1064 C C . PRO A 1 135 ? 1.409 9.299 9.997 1.00 8.16 163 PRO A C 1
ATOM 1065 O O . PRO A 1 135 ? 2.071 10.318 9.772 1.00 8.05 163 PRO A O 1
ATOM 1069 N N . THR A 1 136 ? 1.402 8.720 11.200 1.00 9.02 164 THR A N 1
ATOM 1070 C CA . THR A 1 136 ? 2.022 9.345 12.333 1.00 9.88 164 THR A CA 1
ATOM 1071 C C . THR A 1 136 ? 3.542 9.397 12.306 1.00 8.65 164 THR A C 1
ATOM 1072 O O . THR A 1 136 ? 4.089 10.154 13.094 1.00 10.79 164 THR A O 1
ATOM 1076 N N . ASP A 1 137 ? 4.201 8.658 11.438 1.00 8.25 165 ASP A N 1
ATOM 1077 C CA . ASP A 1 137 ? 5.625 8.752 11.317 1.00 8.47 165 ASP A CA 1
ATOM 1078 C C . ASP A 1 137 ? 6.053 9.996 10.567 1.00 7.91 165 ASP A C 1
ATOM 1079 O O . ASP A 1 137 ? 7.233 10.355 10.626 1.00 8.67 165 ASP A O 1
ATOM 1084 N N . ARG A 1 138 ? 5.173 10.638 9.810 1.00 7.77 166 ARG A N 1
ATOM 1085 C CA . ARG A 1 138 ? 5.660 11.634 8.856 1.00 7.25 166 ARG A CA 1
ATOM 1086 C C . ARG A 1 138 ? 6.118 12.906 9.560 1.00 7.35 166 ARG A C 1
ATOM 1087 O O . ARG A 1 138 ? 5.485 13.395 10.485 1.00 8.72 166 ARG A O 1
ATOM 1095 N N . LYS A 1 139 ? 7.186 13.483 9.032 1.00 7.31 167 LYS A N 1
ATOM 1096 C CA . LYS A 1 139 ? 7.727 14.741 9.516 1.00 7.42 167 LYS A CA 1
ATOM 1097 C C . LYS A 1 139 ? 8.423 15.451 8.375 1.00 6.80 167 LYS A C 1
ATOM 1098 O O . LYS A 1 139 ? 9.037 14.784 7.519 1.00 7.94 167 LYS A O 1
ATOM 1104 N N . GLY A 1 140 ? 8.343 16.766 8.378 1.00 6.69 168 GLY A N 1
ATOM 1105 C CA . GLY A 1 140 ? 9.078 17.591 7.425 1.00 6.89 168 GLY A CA 1
ATOM 1106 C C . GLY A 1 140 ? 8.309 17.799 6.127 1.00 5.90 168 GLY A C 1
ATOM 1107 O O . GLY A 1 140 ? 7.106 17.613 6.046 1.00 6.16 168 GLY A O 1
ATOM 1108 N N . TYR A 1 141 ? 9.036 18.246 5.100 1.00 6.02 169 TYR A N 1
ATOM 1109 C CA . TYR A 1 141 ? 8.446 18.516 3.805 1.00 5.74 169 TYR A CA 1
ATOM 1110 C C . TYR A 1 141 ? 7.953 17.233 3.173 1.00 5.72 169 TYR A C 1
ATOM 1111 O O . TYR A 1 141 ? 8.757 16.277 3.019 1.00 6.59 169 TYR A O 1
ATOM 1120 N N . HIS A 1 142 ? 6.689 17.197 2.764 1.00 5.43 170 HIS A N 1
ATOM 1121 C CA . HIS A 1 142 ? 6.062 16.092 2.089 1.00 5.54 170 HIS A CA 1
ATOM 1122 C C . HIS A 1 142 ? 5.176 16.615 0.980 1.00 5.20 170 HIS A C 1
ATOM 1123 O O . HIS A 1 142 ? 4.785 17.781 0.954 1.00 5.67 170 HIS A O 1
ATOM 1130 N N . VAL A 1 143 ? 4.859 15.700 0.038 1.00 5.44 171 VAL A N 1
ATOM 1131 C CA . VAL A 1 143 ? 3.897 15.964 -1.009 1.00 5.26 171 VAL A CA 1
ATOM 1132 C C . VAL A 1 143 ? 2.760 14.984 -0.859 1.00 5.35 171 VAL A C 1
ATOM 1133 O O . VAL A 1 143 ? 2.965 13.769 -0.849 1.00 6.19 171 VAL A O 1
ATOM 1137 N N . ILE A 1 144 ? 1.539 15.522 -0.758 1.00 5.38 172 ILE A N 1
ATOM 1138 C CA . ILE A 1 144 ? 0.311 14.752 -0.876 1.00 5.49 172 ILE A CA 1
ATOM 1139 C C . ILE A 1 144 ? -0.117 14.801 -2.327 1.00 5.52 172 ILE A C 1
ATOM 1140 O O . ILE A 1 144 ? -0.093 15.846 -2.955 1.00 6.21 172 ILE A O 1
ATOM 1145 N N . TYR A 1 145 ? -0.526 13.645 -2.869 1.00 5.69 173 TYR A N 1
ATOM 1146 C CA . TYR A 1 145 ? -1.001 13.558 -4.237 1.00 5.65 173 TYR A CA 1
ATOM 1147 C C . TYR A 1 145 ? -2.462 13.110 -4.185 1.00 5.63 173 TYR A C 1
ATOM 1148 O O . TYR A 1 145 ? -2.751 12.027 -3.708 1.00 6.70 173 TYR A O 1
ATOM 1157 N N . ALA A 1 146 ? -3.343 13.992 -4.622 1.00 5.53 174 ALA A N 1
ATOM 1158 C CA . ALA A 1 146 ? -4.791 13.796 -4.549 1.00 5.74 174 ALA A CA 1
ATOM 1159 C C . ALA A 1 146 ? -5.322 13.606 -5.961 1.00 6.00 174 ALA A C 1
ATOM 1160 O O . ALA A 1 146 ? -4.983 14.362 -6.860 1.00 6.85 174 ALA A O 1
ATOM 1162 N N . VAL A 1 147 ? -6.175 12.587 -6.138 1.00 5.96 175 VAL A N 1
ATOM 1163 C CA . VAL A 1 147 ? -6.627 12.196 -7.470 1.00 6.42 175 VAL A CA 1
ATOM 1164 C C . VAL A 1 147 ? -8.130 12.030 -7.477 1.00 6.63 175 VAL A C 1
ATOM 1165 O O . VAL A 1 147 ? -8.689 11.139 -6.812 1.00 7.53 175 VAL A O 1
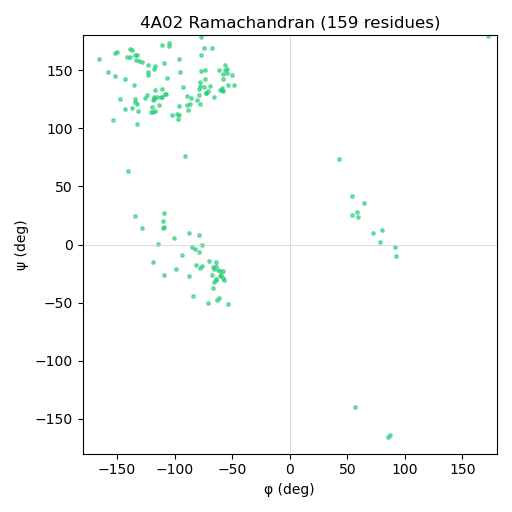ATOM 1169 N N . TRP A 1 148 ? -8.815 12.887 -8.233 1.00 6.41 176 TRP A N 1
ATOM 1170 C CA . TRP A 1 148 ? -10.270 12.876 -8.377 1.00 6.53 176 TRP A CA 1
ATOM 1171 C C . TRP A 1 148 ? -10.613 12.116 -9.665 1.00 6.75 176 TRP A C 1
ATOM 1172 O O . TRP A 1 148 ? -10.343 12.581 -10.759 1.00 7.11 176 TRP A O 1
ATOM 1183 N N . GLY A 1 149 ? -11.154 10.897 -9.497 1.00 7.06 177 GLY A N 1
ATOM 1184 C CA . GLY A 1 149 ? -11.480 10.045 -10.635 1.00 7.60 177 GLY A CA 1
ATOM 1185 C C . GLY A 1 149 ? -12.895 10.301 -11.118 1.00 7.23 177 GLY A C 1
ATOM 1186 O O . GLY A 1 149 ? -13.852 10.123 -10.371 1.00 8.37 177 GLY A O 1
ATOM 1187 N N . ILE A 1 150 ? -13.031 10.714 -12.361 1.00 7.65 178 ILE A N 1
ATOM 1188 C CA . ILE A 1 150 ? -14.328 11.137 -12.901 1.00 7.61 178 ILE A CA 1
ATOM 1189 C C . ILE A 1 150 ? -15.186 9.919 -13.239 1.00 7.66 178 ILE A C 1
ATOM 1190 O O . ILE A 1 150 ? -14.712 8.902 -13.746 1.00 8.30 178 ILE A O 1
ATOM 1195 N N . GLY A 1 151 ? -16.491 10.019 -12.934 1.00 8.28 179 GLY A N 1
ATOM 1196 C CA . GLY A 1 151 ? -17.362 8.889 -13.164 1.00 9.02 179 GLY A CA 1
ATOM 1197 C C . GLY A 1 151 ? -17.812 8.632 -14.567 1.00 8.95 179 GLY A C 1
ATOM 1198 O O . GLY A 1 151 ? -18.206 7.534 -14.908 1.00 10.75 179 GLY A O 1
ATOM 1199 N N . ASP A 1 152 ? -17.748 9.645 -15.423 1.00 9.31 180 ASP A N 1
ATOM 1200 C CA . ASP A 1 152 ? -18.281 9.611 -16.783 1.00 10.29 180 ASP A CA 1
ATOM 1201 C C . ASP A 1 152 ? -17.269 10.034 -17.825 1.00 9.27 180 ASP A C 1
ATOM 1202 O O . ASP A 1 152 ? -17.663 10.221 -18.983 1.00 11.21 180 ASP A O 1
ATOM 1207 N N . THR A 1 153 ? -15.990 10.117 -17.503 1.00 8.55 181 THR A N 1
ATOM 1208 C CA . THR A 1 153 ? -14.926 10.185 -18.452 1.00 8.56 181 THR A CA 1
ATOM 1209 C C . THR A 1 153 ? -13.830 9.216 -17.988 1.00 7.79 181 THR A C 1
ATOM 1210 O O . THR A 1 153 ? -13.802 8.865 -16.803 1.00 7.90 181 THR A O 1
ATOM 1214 N N . VAL A 1 154 ? -12.918 8.857 -18.874 1.00 7.63 182 VAL A N 1
ATOM 1215 C CA . VAL A 1 154 ? -11.817 7.965 -18.472 1.00 7.16 182 VAL A CA 1
ATOM 1216 C C . VAL A 1 154 ? -10.698 8.706 -17.715 1.00 7.44 182 VAL A C 1
ATOM 1217 O O . VAL A 1 154 ? -9.647 8.089 -17.460 1.00 8.44 182 VAL A O 1
ATOM 1221 N N . ASN A 1 155 ? -10.872 9.918 -17.364 1.00 7.52 183 ASN A N 1
ATOM 1222 C CA . ASN A 1 155 ? -9.836 10.810 -16.811 1.00 7.75 183 ASN A CA 1
ATOM 1223 C C . ASN A 1 155 ? -10.010 10.994 -15.300 1.00 7.02 183 ASN A C 1
ATOM 1224 O O . ASN A 1 155 ? -10.964 10.581 -14.644 1.00 7.25 183 ASN A O 1
ATOM 1229 N N . ALA A 1 156 ? -8.955 11.645 -14.771 1.00 7.44 184 ALA A N 1
ATOM 1230 C CA . ALA A 1 156 ? -8.897 12.054 -13.380 1.00 6.71 184 ALA A CA 1
ATOM 1231 C C . ALA A 1 156 ? -8.221 13.423 -13.372 1.00 6.63 184 ALA A C 1
ATOM 1232 O O . ALA A 1 156 ? -7.507 13.801 -14.304 1.00 7.20 184 ALA A O 1
ATOM 1234 N N . PHE A 1 157 ? -8.426 14.124 -12.270 1.00 6.43 185 PHE A N 1
ATOM 1235 C CA . PHE A 1 157 ? -7.751 15.386 -11.979 1.00 6.09 185 PHE A CA 1
ATOM 1236 C C . PHE A 1 157 ? -6.745 15.163 -10.872 1.00 5.87 185 PHE A C 1
ATOM 1237 O O . PHE A 1 157 ? -7.063 14.569 -9.836 1.00 6.82 185 PHE A O 1
ATOM 1245 N N . TYR A 1 158 ? -5.510 15.610 -11.110 1.00 5.81 186 TYR A N 1
ATOM 1246 C CA . TYR A 1 158 ? -4.361 15.269 -10.287 1.00 5.94 186 TYR A CA 1
ATOM 1247 C C . TYR A 1 158 ? -3.815 16.505 -9.616 1.00 5.71 186 TYR A C 1
ATOM 1248 O O . TYR A 1 158 ? -3.533 17.505 -10.271 1.00 6.26 186 TYR A O 1
ATOM 1257 N N . GLN A 1 159 ? -3.671 16.425 -8.288 1.00 5.67 187 GLN A N 1
ATOM 1258 C CA . GLN A 1 159 ? -3.319 17.589 -7.462 1.00 5.54 187 GLN A CA 1
ATOM 1259 C C . GLN A 1 159 ? -2.199 17.245 -6.487 1.00 5.54 187 GLN A C 1
ATOM 1260 O O . GLN A 1 159 ? -2.410 16.624 -5.451 1.00 6.24 187 GLN A O 1
ATOM 1266 N N . ALA A 1 160 ? -0.988 17.720 -6.823 1.00 5.35 188 ALA A N 1
ATOM 1267 C CA . ALA A 1 160 ? 0.117 17.709 -5.875 1.00 5.40 188 ALA A CA 1
ATOM 1268 C C . ALA A 1 160 ? -0.028 18.852 -4.883 1.00 5.10 188 ALA A C 1
ATOM 1269 O O . ALA A 1 160 ? -0.333 19.985 -5.276 1.00 5.54 188 ALA A O 1
ATOM 1271 N N . ILE A 1 161 ? 0.213 18.547 -3.613 1.00 5.14 189 ILE A N 1
ATOM 1272 C CA . ILE A 1 161 ? 0.033 19.489 -2.492 1.00 4.84 189 ILE A CA 1
ATOM 1273 C C . ILE A 1 161 ? 1.272 19.424 -1.629 1.00 5.02 189 ILE A C 1
ATOM 1274 O O . ILE A 1 161 ? 1.640 18.352 -1.130 1.00 5.78 189 ILE A O 1
ATOM 1279 N N . ASP A 1 162 ? 1.962 20.551 -1.460 1.00 4.87 190 ASP A N 1
ATOM 1280 C CA . ASP A 1 162 ? 3.168 20.635 -0.650 1.00 4.75 190 ASP A CA 1
ATOM 1281 C C . ASP A 1 162 ? 2.812 20.963 0.803 1.00 4.79 190 ASP A C 1
ATOM 1282 O O . ASP A 1 162 ? 2.112 21.958 1.049 1.00 5.13 190 ASP A O 1
ATOM 1287 N N . VAL A 1 163 ? 3.313 20.155 1.734 1.00 5.04 191 VAL A N 1
ATOM 1288 C CA . VAL A 1 163 ? 3.050 20.374 3.143 1.00 5.12 191 VAL A CA 1
ATOM 1289 C C . VAL A 1 163 ? 4.355 20.246 3.924 1.00 5.03 191 VAL A C 1
ATOM 1290 O O . VAL A 1 163 ? 5.322 19.626 3.491 1.00 5.76 191 VAL A O 1
ATOM 1294 N N . ASN A 1 164 ? 4.345 20.848 5.115 1.00 5.70 192 ASN A N 1
ATOM 1295 C CA . ASN A 1 164 ? 5.409 20.712 6.102 1.00 5.92 192 ASN A CA 1
ATOM 1296 C C . ASN A 1 164 ? 4.782 20.099 7.332 1.00 5.73 192 ASN A C 1
ATOM 1297 O O . ASN A 1 164 ? 3.917 20.734 7.942 1.00 6.39 192 ASN A O 1
ATOM 1302 N N . ILE A 1 165 ? 5.173 18.886 7.663 1.00 6.17 193 ILE A N 1
ATOM 1303 C CA . ILE A 1 165 ? 4.511 18.141 8.709 1.00 6.43 193 ILE A CA 1
ATOM 1304 C C . ILE A 1 165 ? 5.301 18.327 10.002 1.00 7.01 193 ILE A C 1
ATOM 1305 O O . ILE A 1 165 ? 6.473 17.987 10.103 1.00 7.84 193 ILE A O 1
ATOM 1310 N N . GLN A 1 166 ? 4.609 18.900 10.966 1.00 7.89 194 GLN A N 1
ATOM 1311 C CA . GLN A 1 166 ? 5.220 19.226 12.269 1.00 9.69 194 GLN A CA 1
ATOM 1312 C C . GLN A 1 166 ? 5.437 17.991 13.103 1.00 14.17 194 GLN A C 1
ATOM 1313 O O . GLN A 1 166 ? 6.240 18.067 14.009 1.00 21.97 194 GLN A O 1
#

Radius of gyration: 14.29 Å; Cα contacts (8 Å, |Δi|>4): 459; chains: 1; bounding box: 38×30×34 Å

Secondary structure (DSSP, 8-state):
-EEEEETTPHHHHTSGGGTT-S---GGGGT-TT--EEETT---TT-TTTTT-TT-GGGG---TTSS--EEE-SEEEEEEEEESS---EEEEEEEEEPTT--TTS---GGGEEEEEEEEEEEE---SEEEEEEEE-TT--EEEEEEEEEEESSSSEEEEEEEEEEE-

B-factor: mean 13.26, std 10.59, range [4.71, 81.83]

Solvent-accessible surface area: 7364 Å² total; per-residue (Å²): 55,0,23,0,19,52,10,5,0,2,3,25,36,2,2,93,53,11,54,77,95,5,94,84,1,17,84,0,70,176,53,8,46,26,2,55,7,77,76,131,19,51,89,77,17,82,1,2,0,5,39,29,83,30,0,80,28,1,22,78,15,56,41,124,49,5,90,60,42,93,14,85,39,15,106,24,76,0,22,0,45,8,82,42,76,46,122,2,32,28,10,21,0,30,0,0,92,72,80,26,63,35,91,97,88,8,24,44,157,52,16,48,109,37,20,77,55,100,6,138,85,93,75,20,110,138,93,18,146,22,75,3,95,1,38,116,90,11,149,24,33,2,0,0,0,0,10,0,2,3,22,90,56,120,31,1,1,1,1,4,0,2,0,50,2,133